Protein AF-A0AAD2FKZ4-F1 (afdb_monomer_lite)

Sequence (79 aa):
MPQFEDEPIIAAFKALDNAGSGKIDAEELKQLLTAMGEKYTDEEADKMIEDMGGGDSIDYAKMVKKLNAEANKDPFEGL

Radius of gyration: 13.17 Å; chains: 1; bounding box: 26×30×34 Å

Foldseek 3Di:
DPPPPLVVVVVVVVVQPPVVPLKDFLVVQLVSQCVVPPPDDSVRSVVLCVVQPHDGMGRVVVSSVVVVVVVPVPVPPPD

InterPro domains:
  IPR002048 EF-hand domain [PF13499] (9-52)
  IPR002048 EF-hand domain [PS50222] (4-39)
  IPR002048 EF-hand domain [cd00051] (9-52)
  IPR011992 EF-hand domain pair [SSF47473] (5-66)
  IPR050230 Calmodulin/Myosin light chain/Troponin C-like [PTHR23048] (6-69)

Secondary structure (DSSP, 8-state):
---TTSHHHHHHHHHH-TT--SEEEHHHHHHHHHHT-SS--HHHHHHHHHHHTSSSEEEHHHHHHHHHHHHT--TTTT-

Structure (mmCIF, N/CA/C/O backbone):
data_AF-A0AAD2FKZ4-F1
#
_entry.id   AF-A0AAD2FKZ4-F1
#
loop_
_atom_site.group_PDB
_atom_site.id
_atom_site.type_symbol
_atom_site.label_atom_id
_atom_site.label_alt_id
_atom_site.label_comp_id
_atom_site.label_asym_id
_atom_site.label_entity_id
_atom_site.label_seq_id
_atom_site.pdbx_PDB_ins_code
_atom_site.Cartn_x
_atom_site.Cartn_y
_atom_site.Cartn_z
_atom_site.occupancy
_atom_site.B_iso_or_equiv
_atom_site.auth_seq_id
_atom_site.auth_comp_id
_atom_site.auth_asym_id
_atom_site.auth_atom_id
_atom_site.pdbx_PDB_model_num
ATOM 1 N N . MET A 1 1 ? -15.808 -22.199 -3.084 1.00 35.47 1 MET A N 1
ATOM 2 C CA . MET A 1 1 ? -15.730 -21.415 -4.338 1.00 35.47 1 MET A CA 1
ATOM 3 C C . MET A 1 1 ? -14.267 -21.129 -4.617 1.00 35.47 1 MET A C 1
ATOM 5 O O . MET A 1 1 ? -13.555 -20.877 -3.653 1.00 35.47 1 MET A O 1
ATOM 9 N N . PRO A 1 2 ? -13.788 -21.217 -5.863 1.00 40.38 2 PRO A N 1
ATOM 10 C CA . PRO A 1 2 ? -12.429 -20.794 -6.165 1.00 40.38 2 PRO A CA 1
ATOM 11 C C . PRO A 1 2 ? -12.353 -19.262 -6.053 1.00 40.38 2 PRO A C 1
ATOM 13 O O . PRO A 1 2 ? -13.256 -18.575 -6.525 1.00 40.38 2 PRO A O 1
ATOM 16 N N . GLN A 1 3 ? -11.323 -18.755 -5.367 1.00 46.94 3 GLN A N 1
ATOM 17 C CA . GLN A 1 3 ? -11.140 -17.351 -4.962 1.00 46.94 3 GLN A CA 1
ATOM 18 C C . GLN A 1 3 ? -10.793 -16.417 -6.148 1.00 46.94 3 GLN A C 1
ATOM 20 O O . GLN A 1 3 ? -9.767 -15.748 -6.151 1.00 46.94 3 GLN A O 1
ATOM 25 N N . PHE A 1 4 ? -11.629 -16.387 -7.189 1.00 45.81 4 PHE A N 1
ATOM 26 C CA . PHE A 1 4 ? -11.416 -15.619 -8.428 1.00 45.81 4 PHE A CA 1
ATOM 27 C C . PHE A 1 4 ? -11.717 -14.110 -8.314 1.00 45.81 4 PHE A C 1
ATOM 29 O O . PHE A 1 4 ? -11.907 -13.451 -9.332 1.00 45.81 4 PHE A O 1
ATOM 36 N N . GLU A 1 5 ? -11.768 -13.530 -7.113 1.00 53.97 5 GLU A N 1
ATOM 37 C CA . GLU A 1 5 ? -12.034 -12.086 -6.972 1.00 53.97 5 GLU A CA 1
ATOM 38 C C . GLU A 1 5 ? -10.768 -11.209 -6.974 1.00 53.97 5 GLU A C 1
ATOM 40 O O . GLU A 1 5 ? -10.885 -9.992 -7.108 1.00 53.97 5 GLU A O 1
ATOM 45 N N . ASP A 1 6 ? -9.565 -11.795 -6.924 1.00 55.75 6 ASP A N 1
ATOM 46 C CA . ASP A 1 6 ? -8.300 -11.034 -6.870 1.00 55.75 6 ASP A CA 1
ATOM 47 C C . ASP A 1 6 ? -7.625 -10.822 -8.241 1.00 55.75 6 ASP A C 1
ATOM 49 O O . ASP A 1 6 ? -6.741 -9.972 -8.389 1.00 55.75 6 ASP A O 1
ATOM 53 N N . GLU A 1 7 ? -8.039 -11.568 -9.272 1.00 60.03 7 GLU A N 1
ATOM 54 C CA . GLU A 1 7 ? -7.527 -11.410 -10.640 1.00 60.03 7 GLU A CA 1
ATOM 55 C C . GLU A 1 7 ? -7.753 -10.015 -11.256 1.00 60.03 7 GLU A C 1
ATOM 57 O O . GLU A 1 7 ? -6.808 -9.519 -11.879 1.00 60.03 7 GLU A O 1
ATOM 62 N N . PRO A 1 8 ? -8.910 -9.332 -11.099 1.00 66.12 8 PRO A N 1
ATOM 63 C CA . PRO A 1 8 ? -9.100 -8.015 -11.709 1.00 66.12 8 PRO A CA 1
ATOM 64 C C . PRO A 1 8 ? -8.203 -6.950 -11.074 1.00 66.12 8 PRO A C 1
ATOM 66 O O . PRO A 1 8 ? -7.682 -6.095 -11.784 1.00 66.12 8 PRO A O 1
ATOM 69 N N . ILE A 1 9 ? -7.963 -7.044 -9.763 1.00 69.38 9 ILE A N 1
ATOM 70 C CA . ILE A 1 9 ? -7.085 -6.138 -9.019 1.00 69.38 9 ILE A CA 1
ATOM 71 C C . ILE A 1 9 ? -5.656 -6.250 -9.563 1.00 69.38 9 ILE A C 1
ATOM 73 O O . ILE A 1 9 ? -5.052 -5.263 -9.981 1.00 69.38 9 ILE A O 1
ATOM 77 N N . ILE A 1 10 ? -5.127 -7.475 -9.636 1.00 73.44 10 ILE A N 1
ATOM 78 C CA . ILE A 1 10 ? -3.781 -7.727 -10.168 1.00 73.44 10 ILE A CA 1
ATOM 79 C C . ILE A 1 10 ? -3.684 -7.332 -11.645 1.00 73.44 10 ILE A C 1
ATOM 81 O O . ILE A 1 10 ? -2.658 -6.799 -12.068 1.00 73.44 10 ILE A O 1
ATOM 85 N N . ALA A 1 11 ? -4.717 -7.604 -12.443 1.00 77.19 11 ALA A N 1
ATOM 86 C CA . ALA A 1 11 ? -4.737 -7.243 -13.856 1.00 77.19 11 ALA A CA 1
ATOM 87 C C . ALA A 1 11 ? -4.724 -5.720 -14.054 1.00 77.19 11 ALA A C 1
ATOM 89 O O . ALA A 1 11 ? -3.979 -5.236 -14.905 1.00 77.19 11 ALA A O 1
ATOM 90 N N . ALA A 1 12 ? -5.476 -4.973 -13.242 1.00 78.12 12 ALA A N 1
ATOM 91 C CA . ALA A 1 12 ? -5.473 -3.514 -13.257 1.00 78.12 12 ALA A CA 1
ATOM 92 C C . ALA A 1 12 ? -4.102 -2.950 -12.851 1.00 78.12 12 ALA A C 1
ATOM 94 O O . ALA A 1 12 ? -3.576 -2.077 -13.537 1.00 78.12 12 ALA A O 1
ATOM 95 N N . PHE A 1 13 ? -3.463 -3.516 -11.820 1.00 77.25 13 PHE A N 1
ATOM 96 C CA . PHE A 1 13 ? -2.101 -3.128 -11.437 1.00 77.25 13 PHE A CA 1
ATOM 97 C C . PHE A 1 13 ? -1.075 -3.407 -12.532 1.00 77.25 13 PHE A C 1
ATOM 99 O O . PHE A 1 13 ? -0.266 -2.543 -12.853 1.00 77.25 13 PHE A O 1
ATOM 106 N N . LYS A 1 14 ? -1.132 -4.586 -13.157 1.00 78.69 14 LYS A N 1
ATOM 107 C CA . LYS A 1 14 ? -0.244 -4.932 -14.277 1.00 78.69 14 LYS A CA 1
ATOM 108 C C . LYS A 1 14 ? -0.471 -4.060 -15.510 1.00 78.69 14 LYS A C 1
ATOM 110 O O . LYS A 1 14 ? 0.465 -3.861 -16.273 1.00 78.69 14 LYS A O 1
ATOM 115 N N . ALA A 1 15 ? -1.691 -3.569 -15.721 1.00 81.50 15 ALA A N 1
ATOM 116 C CA . ALA A 1 15 ? -1.992 -2.650 -16.815 1.00 81.50 15 ALA A CA 1
ATOM 117 C C . 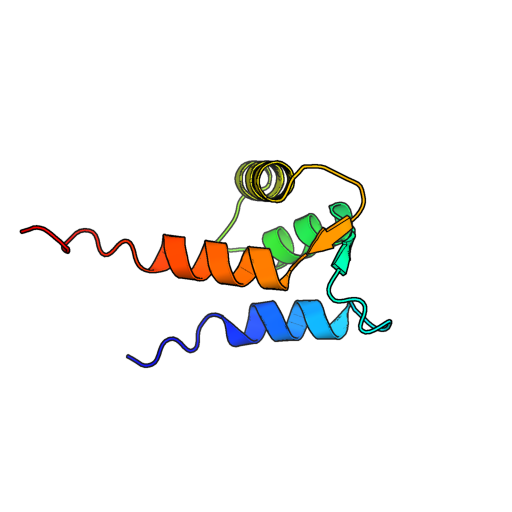ALA A 1 15 ? -1.391 -1.250 -16.594 1.00 81.50 15 ALA A C 1
ATOM 119 O O . ALA A 1 15 ? -1.148 -0.539 -17.566 1.00 81.50 15 ALA A O 1
ATOM 120 N N . LEU A 1 16 ? -1.145 -0.866 -15.338 1.00 76.50 16 LEU A N 1
ATOM 121 C CA . LEU A 1 16 ? -0.540 0.419 -14.976 1.00 76.50 16 LEU A CA 1
ATOM 122 C C . LEU A 1 16 ? 0.984 0.326 -14.833 1.00 76.50 16 LEU A C 1
ATOM 124 O O . LEU A 1 16 ? 1.699 1.227 -15.266 1.00 76.50 16 LEU A O 1
ATOM 128 N N . ASP A 1 17 ? 1.499 -0.806 -14.350 1.00 81.38 17 ASP A N 1
ATOM 129 C CA . ASP A 1 17 ? 2.933 -1.102 -14.258 1.00 81.38 17 ASP A CA 1
ATOM 130 C C . ASP A 1 17 ? 3.544 -1.465 -15.627 1.00 81.38 17 ASP A C 1
ATOM 132 O O . ASP A 1 17 ? 4.030 -2.574 -15.859 1.00 81.38 17 ASP A O 1
ATOM 136 N N . ASN A 1 18 ? 3.562 -0.501 -16.553 1.00 76.75 18 ASN A N 1
ATOM 137 C CA . ASN A 1 18 ? 4.192 -0.643 -17.874 1.00 76.75 18 ASN A CA 1
ATOM 138 C C . ASN A 1 18 ? 5.697 -0.944 -17.790 1.00 76.75 18 ASN A C 1
ATOM 140 O O . ASN A 1 18 ? 6.276 -1.510 -18.718 1.00 76.75 18 ASN A O 1
ATOM 144 N N . ALA A 1 19 ? 6.336 -0.550 -16.686 1.00 79.38 19 ALA A N 1
ATOM 145 C CA . ALA A 1 19 ? 7.748 -0.798 -16.434 1.00 79.38 19 ALA A CA 1
ATOM 146 C C . ALA A 1 19 ? 8.028 -2.227 -15.930 1.00 79.38 19 ALA A C 1
ATOM 148 O O . ALA A 1 19 ? 9.188 -2.642 -15.919 1.00 79.38 19 ALA A O 1
ATOM 149 N N . GLY A 1 20 ? 7.002 -2.977 -15.505 1.00 78.25 20 GLY A N 1
ATOM 150 C CA . GLY A 1 20 ? 7.157 -4.293 -14.878 1.00 78.25 20 GLY A CA 1
ATOM 151 C C . GLY A 1 20 ? 7.962 -4.242 -13.577 1.00 78.25 20 GLY A C 1
ATOM 152 O O . GLY A 1 20 ? 8.662 -5.195 -13.234 1.00 78.25 20 GLY A O 1
ATOM 153 N N . SER A 1 21 ? 7.917 -3.105 -12.886 1.00 82.31 21 SER A N 1
ATOM 154 C CA . SER A 1 21 ? 8.681 -2.830 -11.673 1.00 82.31 21 SER A CA 1
ATOM 155 C C . SER A 1 21 ? 8.128 -3.551 -10.440 1.00 82.31 21 SER A C 1
ATOM 157 O O . SER A 1 21 ? 8.835 -3.691 -9.440 1.00 82.31 21 SER A O 1
ATOM 159 N N . GLY A 1 22 ? 6.874 -4.010 -10.500 1.00 82.88 22 GLY A N 1
ATOM 160 C CA . GLY A 1 22 ? 6.154 -4.566 -9.357 1.00 82.88 22 GLY A CA 1
ATOM 161 C C . GLY A 1 22 ? 5.647 -3.503 -8.381 1.00 82.88 22 GLY A C 1
ATOM 162 O O . GLY A 1 22 ? 5.168 -3.850 -7.301 1.00 82.88 22 GLY A O 1
ATOM 163 N N . LYS A 1 23 ? 5.766 -2.217 -8.733 1.00 85.38 23 LYS A N 1
ATOM 164 C CA . LYS A 1 23 ? 5.378 -1.082 -7.898 1.00 85.38 23 LYS A CA 1
ATOM 165 C C . LYS A 1 23 ? 4.575 -0.072 -8.705 1.00 85.38 23 LYS A C 1
ATOM 167 O O . LYS A 1 23 ? 4.786 0.065 -9.904 1.00 85.38 23 LYS A O 1
ATOM 172 N N . ILE A 1 24 ? 3.679 0.627 -8.029 1.00 84.06 24 ILE A N 1
ATOM 173 C CA . ILE A 1 24 ? 2.922 1.752 -8.587 1.00 84.06 24 ILE A CA 1
ATOM 174 C C . ILE A 1 24 ? 2.940 2.912 -7.602 1.00 84.06 24 ILE A C 1
ATOM 176 O O . ILE A 1 24 ? 3.251 2.702 -6.425 1.00 84.06 24 ILE A O 1
ATOM 180 N N . ASP A 1 25 ? 2.600 4.112 -8.051 1.00 85.31 25 ASP A N 1
ATOM 181 C CA . ASP A 1 25 ? 2.576 5.254 -7.149 1.00 85.31 25 ASP A CA 1
ATOM 182 C C . ASP A 1 25 ? 1.395 5.165 -6.170 1.00 85.31 25 ASP A C 1
ATOM 184 O O . ASP A 1 25 ? 0.326 4.633 -6.484 1.00 85.31 25 ASP A O 1
ATOM 188 N N . ALA A 1 26 ? 1.577 5.674 -4.950 1.00 82.88 26 ALA A N 1
ATOM 189 C CA . ALA A 1 26 ? 0.534 5.643 -3.919 1.00 82.88 26 ALA A CA 1
ATOM 190 C C . ALA A 1 26 ? -0.753 6.363 -4.363 1.00 82.88 26 ALA A C 1
ATOM 192 O O . ALA A 1 26 ? -1.859 5.943 -4.023 1.00 82.88 26 ALA A O 1
ATOM 193 N N . GLU A 1 27 ? -0.616 7.420 -5.164 1.00 82.38 27 GLU A N 1
ATOM 194 C CA . GLU A 1 27 ? -1.745 8.171 -5.713 1.00 82.38 27 GLU A CA 1
ATOM 195 C C . GLU A 1 27 ? -2.518 7.355 -6.765 1.00 82.38 27 GLU A C 1
ATOM 197 O O . GLU A 1 27 ? -3.748 7.291 -6.718 1.00 82.38 27 GLU A O 1
ATOM 202 N N . GLU A 1 28 ? -1.811 6.645 -7.652 1.00 81.50 28 GLU A N 1
ATOM 203 C CA . GLU A 1 28 ? -2.415 5.721 -8.624 1.00 81.50 28 GLU A CA 1
ATOM 204 C C . GLU A 1 28 ? -3.100 4.544 -7.923 1.00 81.50 28 GLU A C 1
ATOM 206 O O . GLU A 1 28 ? -4.185 4.113 -8.322 1.00 81.50 28 GLU A O 1
ATOM 211 N N . LEU A 1 29 ? -2.501 4.051 -6.835 1.00 79.56 29 LEU A N 1
ATOM 212 C CA . LEU A 1 29 ? -3.090 3.001 -6.014 1.00 79.56 29 LEU A CA 1
ATOM 213 C C . LEU A 1 29 ? -4.416 3.460 -5.408 1.00 79.56 29 LEU A C 1
ATOM 215 O O . LEU A 1 29 ? -5.412 2.740 -5.486 1.00 79.56 29 LEU A O 1
ATOM 219 N N . LYS A 1 30 ? -4.444 4.663 -4.830 1.00 79.88 30 LYS A N 1
ATOM 220 C CA . LYS A 1 30 ? -5.665 5.246 -4.269 1.00 79.88 30 LYS A CA 1
ATOM 221 C C . LYS A 1 30 ? -6.749 5.378 -5.332 1.00 79.88 30 LYS A C 1
ATOM 223 O O . LYS A 1 30 ? -7.893 4.991 -5.094 1.00 79.88 30 LYS A O 1
ATOM 228 N N . GLN A 1 31 ? -6.389 5.863 -6.519 1.00 80.19 31 GLN A N 1
ATOM 229 C CA . GLN A 1 31 ? -7.317 5.978 -7.644 1.00 80.19 31 GLN A CA 1
ATOM 230 C C . GLN A 1 31 ? -7.857 4.620 -8.098 1.00 80.19 31 GLN A C 1
ATOM 232 O O . GLN A 1 31 ? -9.046 4.511 -8.361 1.00 80.19 31 GLN A O 1
ATOM 237 N N . LEU A 1 32 ? -7.037 3.569 -8.143 1.00 77.69 32 LEU A N 1
ATOM 238 C CA . LEU A 1 32 ? -7.496 2.213 -8.461 1.00 77.69 32 LEU A CA 1
ATOM 239 C C . LEU A 1 32 ? -8.444 1.645 -7.406 1.00 77.69 32 LEU A C 1
ATOM 241 O O . LEU A 1 32 ? -9.489 1.100 -7.755 1.00 77.69 32 LEU A O 1
ATOM 245 N N . LEU A 1 33 ? -8.083 1.761 -6.126 1.00 75.12 33 LEU A N 1
ATOM 246 C CA . LEU A 1 33 ? -8.881 1.237 -5.017 1.00 75.12 33 LEU A CA 1
ATOM 247 C C . LEU A 1 33 ? -10.253 1.918 -4.955 1.00 75.12 33 LEU A C 1
ATOM 249 O O . LEU A 1 33 ? -11.268 1.241 -4.799 1.00 75.12 33 LEU A O 1
ATOM 253 N N . THR A 1 34 ? -10.286 3.236 -5.161 1.00 73.44 34 THR A N 1
ATOM 254 C CA . THR A 1 34 ? -11.526 4.027 -5.207 1.00 73.44 34 THR A CA 1
ATOM 255 C C . THR A 1 34 ? -12.297 3.853 -6.519 1.00 73.44 34 THR A C 1
ATOM 257 O O . THR A 1 34 ? -13.523 3.820 -6.493 1.00 73.44 34 THR A O 1
ATOM 260 N N . ALA A 1 35 ? -11.630 3.660 -7.665 1.00 71.50 35 ALA A N 1
ATOM 261 C CA . ALA A 1 35 ? -12.283 3.362 -8.948 1.00 71.50 35 ALA A CA 1
ATOM 262 C C . ALA A 1 35 ? -12.912 1.963 -8.981 1.00 71.50 35 ALA A C 1
ATOM 264 O O . ALA A 1 35 ? -13.904 1.745 -9.676 1.00 71.50 35 ALA A O 1
ATOM 265 N N . MET A 1 36 ? -12.371 1.023 -8.202 1.00 65.25 36 MET A N 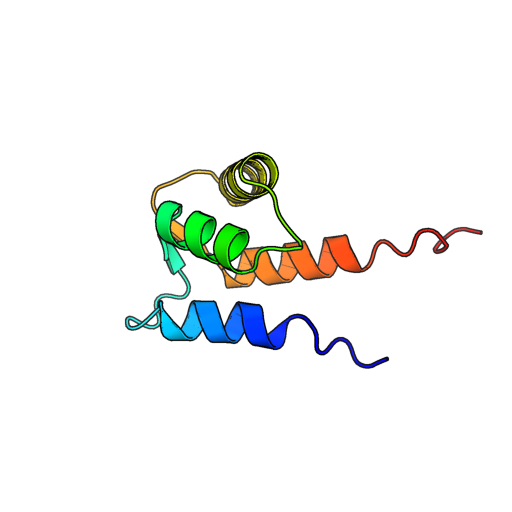1
ATOM 266 C CA . MET A 1 36 ? -13.006 -0.269 -7.938 1.00 65.25 36 MET A CA 1
ATOM 267 C C . MET A 1 36 ? -14.237 -0.163 -7.024 1.00 65.25 36 MET A C 1
ATOM 269 O O . MET A 1 36 ? -14.970 -1.140 -6.887 1.00 65.25 36 MET A O 1
ATOM 273 N N . GLY A 1 37 ? -14.500 1.026 -6.470 1.00 53.28 37 GLY A N 1
ATOM 274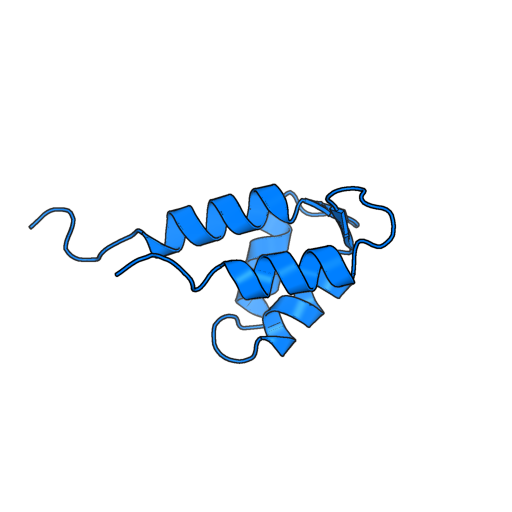 C CA . GLY A 1 37 ? -15.832 1.615 -6.298 1.00 53.28 37 GLY A CA 1
ATOM 275 C C . GLY A 1 37 ? -16.728 1.073 -5.188 1.00 53.28 37 GLY A C 1
ATOM 276 O O . GLY A 1 37 ? -17.514 1.838 -4.641 1.00 53.28 37 GLY A O 1
ATOM 277 N N . GLU A 1 38 ? -16.629 -0.205 -4.825 1.00 53.50 38 GLU A N 1
ATOM 278 C CA . GLU A 1 38 ? -17.552 -0.821 -3.856 1.00 53.50 38 GLU A CA 1
ATOM 279 C C . GLU A 1 38 ? -16.874 -1.446 -2.633 1.00 53.50 38 GLU A C 1
ATOM 281 O O . GLU A 1 38 ? -17.554 -1.697 -1.641 1.00 53.50 38 GLU A O 1
ATOM 286 N N . LYS A 1 39 ? -15.554 -1.687 -2.661 1.00 57.66 39 LYS A N 1
ATOM 287 C CA . LYS A 1 39 ? -14.854 -2.367 -1.553 1.00 57.66 39 LYS A CA 1
ATOM 288 C C . LYS A 1 39 ? -14.046 -1.454 -0.631 1.00 57.66 39 LYS A C 1
ATOM 290 O O . LYS A 1 39 ? -13.844 -1.855 0.509 1.00 57.66 39 LYS A O 1
ATOM 295 N N . TYR A 1 40 ? -13.593 -0.281 -1.087 1.00 68.69 40 TYR A N 1
ATOM 296 C CA . TYR A 1 40 ? -12.684 0.566 -0.306 1.00 68.69 40 TYR A CA 1
ATOM 297 C C . TYR A 1 40 ? -13.025 2.051 -0.411 1.00 68.69 40 TYR A C 1
ATOM 299 O O . TYR A 1 40 ? -13.141 2.607 -1.503 1.00 68.69 40 TYR A O 1
ATOM 307 N N . THR A 1 41 ? -13.166 2.687 0.746 1.00 76.56 41 THR A N 1
ATOM 308 C CA . THR A 1 41 ? -13.296 4.139 0.908 1.00 76.56 41 THR A CA 1
ATOM 309 C C . THR A 1 41 ? -11.937 4.838 0.815 1.00 76.56 41 THR A C 1
ATOM 311 O O . THR A 1 41 ? -10.892 4.200 0.951 1.00 76.56 41 THR A O 1
ATOM 314 N N . ASP A 1 42 ? -11.931 6.163 0.621 1.00 78.69 42 ASP A N 1
ATOM 315 C CA . ASP A 1 42 ? -10.697 6.966 0.635 1.00 78.69 42 ASP A CA 1
ATOM 316 C C . ASP A 1 42 ? -9.864 6.740 1.907 1.00 78.69 42 ASP A C 1
ATOM 318 O O . ASP A 1 42 ? -8.645 6.609 1.826 1.00 78.69 42 ASP A O 1
ATOM 322 N N . GLU A 1 43 ? -10.522 6.633 3.066 1.00 80.62 43 GLU A N 1
ATOM 323 C CA . GLU A 1 43 ? -9.871 6.398 4.361 1.00 80.62 43 GLU A CA 1
ATOM 324 C C . GLU A 1 43 ? -9.237 5.000 4.445 1.00 80.62 43 GLU A C 1
ATOM 326 O O . GLU A 1 43 ? -8.138 4.838 4.976 1.00 80.62 43 GLU A O 1
ATOM 331 N N . GLU A 1 44 ? -9.902 3.975 3.904 1.00 78.25 44 GLU A N 1
ATOM 332 C CA . GLU A 1 44 ? -9.359 2.613 3.849 1.00 78.25 44 GLU A CA 1
ATOM 333 C C . GLU A 1 44 ? -8.197 2.503 2.862 1.00 78.25 44 GLU A C 1
ATOM 335 O O . GLU A 1 44 ? -7.223 1.802 3.140 1.00 78.25 44 GLU A O 1
ATOM 340 N N . ALA A 1 45 ? -8.270 3.219 1.738 1.00 79.12 45 ALA A N 1
ATOM 341 C CA . ALA A 1 45 ? -7.179 3.305 0.777 1.00 79.12 45 ALA A CA 1
ATOM 342 C C . ALA A 1 45 ? -5.954 4.006 1.385 1.00 79.12 45 ALA A C 1
ATOM 344 O O . ALA A 1 45 ? -4.845 3.480 1.283 1.00 79.12 45 ALA A O 1
ATOM 345 N N . ASP A 1 46 ? -6.146 5.132 2.081 1.00 81.62 46 ASP A N 1
ATOM 346 C CA . ASP A 1 46 ? -5.065 5.832 2.790 1.00 81.62 46 ASP A CA 1
ATOM 347 C C . ASP A 1 46 ? -4.426 4.928 3.849 1.00 81.62 46 ASP A C 1
ATOM 349 O O . ASP A 1 46 ? -3.202 4.792 3.910 1.00 81.62 46 ASP A O 1
ATOM 353 N N . LYS A 1 47 ? -5.250 4.218 4.627 1.00 81.94 47 LYS A N 1
ATOM 354 C CA . LYS A 1 47 ? -4.757 3.264 5.621 1.00 81.94 47 LYS A CA 1
ATOM 355 C C . LYS A 1 47 ? -3.977 2.115 4.984 1.00 81.94 47 LYS A C 1
ATOM 357 O O . LYS A 1 47 ? -2.955 1.710 5.530 1.00 81.94 47 LYS A O 1
ATOM 362 N N . MET A 1 48 ? -4.416 1.593 3.837 1.00 78.19 48 MET A N 1
ATOM 363 C CA . MET A 1 48 ? -3.668 0.566 3.102 1.00 78.19 48 MET A CA 1
ATOM 364 C C . MET A 1 48 ? -2.316 1.071 2.610 1.00 78.19 48 MET A C 1
ATOM 366 O O . MET A 1 48 ? -1.331 0.336 2.685 1.00 78.19 48 MET A O 1
ATOM 370 N N . ILE A 1 49 ? -2.259 2.306 2.117 1.00 81.06 49 ILE A N 1
ATOM 371 C CA . ILE A 1 49 ? -1.022 2.943 1.656 1.00 81.06 49 ILE A CA 1
ATOM 372 C C . ILE A 1 49 ? -0.038 3.097 2.822 1.00 81.06 49 ILE A C 1
ATOM 374 O O . ILE A 1 49 ? 1.128 2.706 2.699 1.00 81.06 49 ILE A O 1
ATOM 378 N N . GLU A 1 50 ? -0.505 3.586 3.975 1.00 83.88 50 GLU A N 1
ATOM 379 C CA . GLU A 1 50 ? 0.307 3.650 5.197 1.00 83.88 50 GLU A CA 1
ATOM 380 C C . GLU A 1 50 ? 0.783 2.257 5.631 1.00 83.88 50 GLU A C 1
ATOM 382 O O . GLU A 1 50 ? 1.967 2.050 5.904 1.00 83.88 50 GLU A O 1
ATOM 387 N N . ASP A 1 51 ? -0.108 1.266 5.607 1.00 80.31 51 ASP A N 1
ATOM 388 C CA . ASP A 1 51 ? 0.180 -0.118 5.988 1.00 80.31 51 ASP A CA 1
ATOM 389 C C . ASP A 1 51 ? 1.195 -0.818 5.072 1.00 80.31 51 ASP A C 1
ATOM 391 O O . ASP A 1 51 ? 1.874 -1.766 5.489 1.00 80.31 51 ASP A O 1
ATOM 395 N N . MET A 1 52 ? 1.297 -0.393 3.812 1.00 77.88 52 MET A N 1
ATOM 396 C CA . MET A 1 52 ? 2.313 -0.892 2.882 1.00 77.88 52 MET A CA 1
ATOM 397 C C . MET A 1 52 ? 3.700 -0.299 3.148 1.00 77.88 52 MET A C 1
ATOM 399 O O . MET A 1 52 ? 4.694 -0.847 2.659 1.00 77.88 52 MET A O 1
ATOM 403 N N . GLY A 1 53 ? 3.777 0.725 3.996 1.00 73.56 53 GLY A N 1
ATOM 404 C CA . GLY A 1 53 ? 5.008 1.343 4.470 1.00 73.56 53 GLY A CA 1
ATOM 405 C C . GLY A 1 53 ? 4.999 2.864 4.389 1.00 73.56 53 GLY A C 1
ATOM 406 O O . GLY A 1 53 ? 5.911 3.459 4.953 1.00 73.56 53 GLY A O 1
ATOM 407 N N . GLY A 1 54 ? 4.000 3.466 3.728 1.00 68.38 54 GLY A N 1
ATOM 408 C CA . GLY A 1 54 ? 3.945 4.900 3.449 1.00 68.38 54 GLY A CA 1
ATOM 409 C C . GLY A 1 54 ? 5.096 5.362 2.546 1.00 68.38 54 GLY A C 1
ATOM 410 O O . GLY A 1 54 ? 6.273 5.178 2.850 1.00 68.38 54 GLY A O 1
ATOM 411 N N . GLY A 1 55 ? 4.783 5.973 1.408 1.00 74.56 55 GLY A N 1
ATOM 412 C CA . GLY A 1 55 ? 5.803 6.497 0.500 1.00 74.56 55 GLY A CA 1
ATOM 413 C C . GLY A 1 55 ? 5.269 6.736 -0.901 1.00 74.56 55 GLY A C 1
ATOM 414 O O . GLY A 1 55 ? 4.099 6.484 -1.167 1.00 74.56 55 GLY A O 1
ATOM 415 N N . ASP A 1 56 ? 6.142 7.202 -1.793 1.00 78.06 56 ASP A N 1
ATOM 416 C CA . ASP A 1 56 ? 5.764 7.529 -3.169 1.00 78.06 56 ASP A CA 1
ATOM 417 C C . ASP A 1 56 ? 5.348 6.291 -3.974 1.00 78.06 56 ASP A C 1
ATOM 419 O O . ASP A 1 56 ? 4.424 6.382 -4.770 1.00 78.06 56 ASP A O 1
ATOM 423 N N . SER A 1 57 ? 5.954 5.120 -3.714 1.00 81.00 57 SER A N 1
ATOM 424 C CA . SER A 1 57 ? 5.682 3.879 -4.457 1.00 81.00 57 SER A CA 1
ATOM 425 C C . SER A 1 57 ? 5.315 2.695 -3.559 1.00 81.00 57 SER A C 1
ATOM 427 O O . SER A 1 57 ? 5.945 2.442 -2.528 1.00 81.00 57 SER A O 1
ATOM 429 N N . ILE A 1 58 ? 4.314 1.929 -3.989 1.00 84.38 58 ILE A N 1
ATOM 430 C CA . ILE A 1 58 ? 3.704 0.818 -3.262 1.00 84.38 58 ILE A CA 1
ATOM 431 C C . ILE A 1 58 ? 3.871 -0.484 -4.045 1.00 84.38 58 ILE A C 1
ATOM 433 O O . ILE A 1 58 ? 3.615 -0.549 -5.246 1.00 84.38 58 ILE A O 1
ATOM 437 N N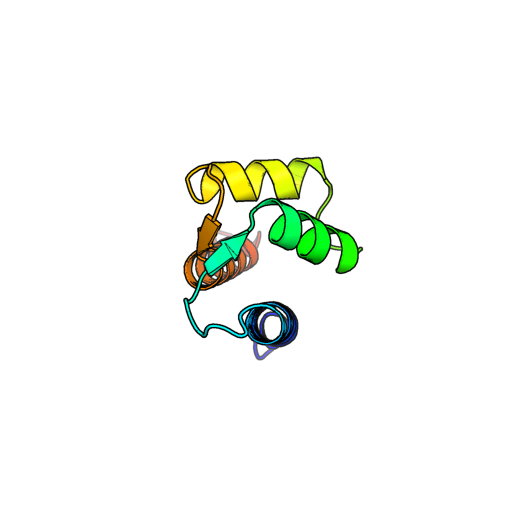 . ASP A 1 59 ? 4.278 -1.544 -3.345 1.00 85.75 59 ASP A N 1
ATOM 438 C CA . ASP A 1 59 ? 4.349 -2.899 -3.897 1.00 85.75 59 ASP A CA 1
ATOM 439 C C . ASP A 1 59 ? 2.953 -3.541 -3.893 1.00 85.75 59 ASP A C 1
ATOM 441 O O . ASP A 1 59 ? 2.440 -3.988 -2.858 1.00 85.75 59 ASP A O 1
ATOM 445 N N . TYR A 1 60 ? 2.330 -3.589 -5.070 1.00 77.44 60 TYR A N 1
ATOM 446 C CA . TYR A 1 60 ? 0.978 -4.123 -5.223 1.00 77.44 60 TYR A CA 1
ATOM 447 C C . TYR A 1 60 ? 0.914 -5.639 -4.995 1.00 77.44 60 TYR A C 1
ATOM 449 O O . TYR A 1 60 ? -0.125 -6.156 -4.587 1.00 77.44 60 TYR A O 1
ATOM 457 N N . ALA A 1 61 ? 2.010 -6.379 -5.196 1.00 79.50 61 ALA A N 1
ATOM 458 C CA . ALA A 1 61 ? 2.035 -7.819 -4.943 1.00 79.50 61 ALA A CA 1
ATOM 459 C C . ALA A 1 61 ? 1.960 -8.113 -3.439 1.00 79.50 61 ALA A C 1
ATOM 461 O O . ALA A 1 61 ? 1.272 -9.047 -3.010 1.00 79.50 61 ALA A O 1
ATOM 462 N N . LYS A 1 62 ? 2.633 -7.297 -2.622 1.00 79.38 62 LYS A N 1
ATOM 463 C CA . LYS A 1 62 ? 2.499 -7.336 -1.162 1.00 79.38 62 LYS A CA 1
ATOM 464 C C . LYS A 1 62 ? 1.092 -6.929 -0.723 1.00 79.38 62 LYS A C 1
ATOM 466 O O . LYS A 1 62 ? 0.541 -7.570 0.173 1.00 79.38 62 LYS A O 1
ATOM 471 N N . MET A 1 63 ? 0.500 -5.932 -1.377 1.00 76.69 63 MET A N 1
ATOM 472 C CA . MET A 1 63 ? -0.862 -5.497 -1.074 1.00 76.69 63 MET A CA 1
ATOM 473 C C . MET A 1 63 ? -1.888 -6.595 -1.334 1.00 76.69 63 MET A C 1
ATOM 475 O O . MET A 1 63 ? -2.648 -6.932 -0.435 1.00 76.69 63 MET A O 1
ATOM 479 N N . VAL A 1 64 ? -1.866 -7.216 -2.514 1.00 76.19 64 VAL A N 1
ATOM 480 C CA . VAL A 1 64 ? -2.804 -8.294 -2.861 1.00 76.19 64 VAL A CA 1
ATOM 481 C C . VAL A 1 64 ? -2.676 -9.472 -1.898 1.00 76.19 64 VAL A C 1
ATOM 483 O O . VAL A 1 64 ? -3.682 -10.016 -1.454 1.00 76.19 64 VAL A O 1
ATOM 486 N N . LYS A 1 65 ? -1.452 -9.827 -1.484 1.00 77.62 65 LYS A N 1
ATOM 487 C CA . LYS A 1 65 ? -1.253 -10.836 -0.430 1.00 77.62 65 LYS A CA 1
ATOM 488 C C . LYS A 1 65 ? -1.924 -10.447 0.886 1.00 77.62 65 LYS A C 1
ATOM 490 O O . LYS A 1 65 ? -2.464 -11.319 1.559 1.00 77.62 65 LYS A O 1
ATOM 495 N N . LYS A 1 66 ? -1.870 -9.168 1.264 1.00 74.38 66 LYS A N 1
ATOM 496 C CA . LYS A 1 66 ? -2.485 -8.671 2.498 1.00 74.38 66 LYS A CA 1
ATOM 497 C C . LYS A 1 66 ? -4.010 -8.639 2.390 1.00 74.38 66 LYS A C 1
ATOM 499 O O . LYS A 1 66 ? -4.672 -9.139 3.290 1.00 74.38 66 LYS A O 1
ATOM 504 N N . LEU A 1 67 ? -4.544 -8.165 1.266 1.00 72.38 67 LEU A N 1
ATOM 505 C CA . LEU A 1 67 ? -5.978 -8.182 0.976 1.00 72.38 67 LEU A CA 1
ATOM 506 C C . LEU A 1 67 ? -6.546 -9.599 1.012 1.00 72.38 67 LEU A C 1
ATOM 508 O O . LEU A 1 67 ? -7.557 -9.839 1.662 1.00 72.38 67 LEU A O 1
ATOM 512 N N . ASN A 1 68 ? -5.854 -10.557 0.398 1.00 70.38 68 ASN A N 1
ATOM 513 C CA . ASN A 1 68 ? -6.260 -11.959 0.409 1.00 70.38 68 ASN A CA 1
ATOM 514 C C . ASN A 1 68 ? -6.155 -12.568 1.829 1.00 70.38 68 ASN A C 1
ATOM 516 O O . ASN A 1 68 ? -7.017 -13.336 2.257 1.00 70.38 68 ASN A O 1
ATOM 520 N N . ALA A 1 69 ? -5.156 -12.160 2.620 1.00 70.62 69 ALA A N 1
ATOM 521 C CA . ALA A 1 69 ? -5.045 -12.561 4.024 1.00 70.62 69 ALA A CA 1
ATOM 522 C C . ALA A 1 69 ? -6.146 -11.959 4.922 1.00 70.62 69 ALA A C 1
ATOM 524 O O . ALA A 1 69 ? -6.553 -12.596 5.892 1.00 70.62 69 ALA A O 1
ATOM 525 N N . GLU A 1 70 ? -6.635 -10.752 4.630 1.00 63.91 70 GLU A N 1
ATOM 526 C CA . GLU A 1 70 ? -7.730 -10.121 5.379 1.00 63.91 70 GLU A CA 1
ATOM 527 C C 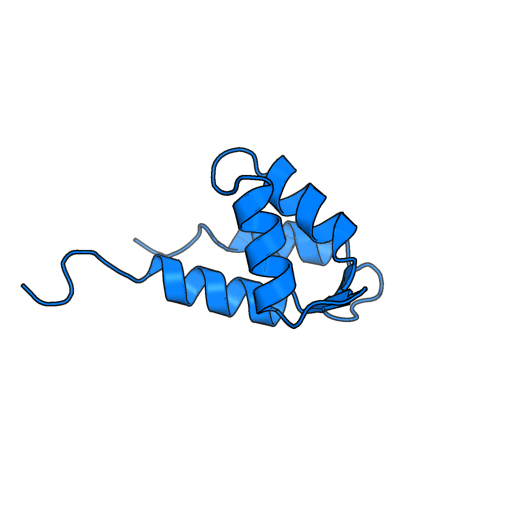. GLU A 1 70 ? -9.114 -10.606 4.933 1.00 63.91 70 GLU A C 1
ATOM 529 O O . GLU A 1 70 ? -9.979 -10.797 5.786 1.00 63.91 70 GLU A O 1
ATOM 534 N N . ALA A 1 71 ? -9.302 -10.898 3.643 1.00 62.00 71 ALA A N 1
ATOM 535 C CA . ALA A 1 71 ? -10.538 -11.455 3.091 1.00 62.00 71 ALA A CA 1
ATOM 536 C C . ALA A 1 71 ? -10.831 -12.887 3.577 1.00 62.00 71 ALA A C 1
ATOM 538 O O . ALA A 1 71 ? -11.991 -13.283 3.639 1.00 62.00 71 ALA A O 1
ATOM 539 N N . ASN A 1 72 ? -9.803 -13.649 3.973 1.00 54.94 72 ASN A N 1
ATOM 540 C CA . ASN A 1 72 ? -9.955 -14.988 4.556 1.00 54.94 72 ASN A CA 1
ATOM 541 C C . ASN A 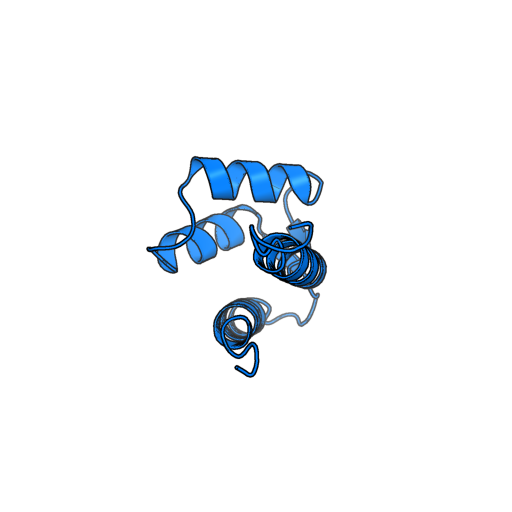1 72 ? -10.225 -14.987 6.075 1.00 54.94 72 ASN A C 1
ATOM 543 O O . ASN A 1 72 ? -10.206 -16.053 6.686 1.00 54.94 72 ASN A O 1
ATOM 547 N N . LYS A 1 73 ? -10.512 -13.838 6.712 1.00 51.31 73 LYS A N 1
ATOM 548 C CA . LYS A 1 73 ? -11.119 -13.850 8.055 1.00 51.31 73 LYS A CA 1
ATOM 549 C C . LYS A 1 73 ? -12.590 -14.242 7.939 1.00 51.31 73 LYS A C 1
ATOM 551 O O . LYS A 1 73 ? -13.482 -13.401 8.017 1.00 51.31 73 LYS A O 1
ATOM 556 N N . ASP A 1 74 ? -12.826 -15.531 7.735 1.00 50.84 74 ASP A N 1
ATOM 557 C CA . ASP A 1 74 ? -14.150 -16.116 7.861 1.00 50.84 74 ASP A CA 1
ATOM 558 C C . ASP A 1 74 ? -14.625 -15.895 9.313 1.00 50.84 74 ASP A C 1
ATOM 560 O O . ASP A 1 74 ? -13.945 -16.329 10.249 1.00 50.84 74 ASP A O 1
ATOM 564 N N . PRO A 1 75 ? -15.751 -15.195 9.556 1.00 54.09 75 PRO A N 1
ATOM 565 C CA . PRO A 1 75 ? -16.237 -14.924 10.910 1.00 54.09 75 PRO A CA 1
ATOM 566 C C . PRO A 1 75 ? -16.633 -16.196 11.685 1.00 54.09 75 PRO A C 1
ATOM 568 O O . PRO A 1 75 ? -17.005 -16.098 12.855 1.00 54.09 75 PRO A O 1
ATOM 571 N N . PHE A 1 76 ? -16.544 -17.375 11.057 1.00 53.78 76 PHE A N 1
ATOM 572 C CA . PHE A 1 76 ? -16.818 -18.681 11.653 1.00 53.78 76 PHE A CA 1
ATOM 573 C C . PHE A 1 76 ? -15.580 -19.575 11.860 1.00 53.78 76 PHE A C 1
ATOM 575 O O . PHE A 1 76 ? -15.739 -20.680 12.379 1.00 53.78 76 PHE A O 1
ATOM 582 N N . GLU A 1 77 ? -14.352 -19.138 11.542 1.00 48.78 77 GLU A N 1
ATOM 583 C CA . GLU A 1 77 ? -13.143 -19.879 11.952 1.00 48.78 77 GLU A CA 1
ATOM 584 C C . GLU A 1 77 ? -12.911 -19.732 13.466 1.00 48.78 77 GLU A C 1
ATOM 586 O O . GLU A 1 77 ? -12.188 -18.857 13.942 1.00 48.78 77 GLU A O 1
ATOM 591 N N . GLY A 1 78 ? -13.565 -20.590 14.248 1.00 55.59 78 GLY A N 1
ATOM 592 C CA . GLY A 1 78 ? -13.423 -20.636 15.705 1.00 55.59 78 GLY A CA 1
ATOM 593 C C . GLY A 1 78 ? -14.701 -20.949 16.485 1.00 55.59 78 GLY A C 1
ATOM 594 O O . GLY A 1 78 ? -14.652 -20.916 17.715 1.00 55.59 78 GLY A O 1
ATOM 595 N N . LEU A 1 79 ? -15.817 -21.240 15.807 1.00 45.03 79 LEU A N 1
ATOM 596 C CA . LEU A 1 79 ? -17.049 -21.756 16.419 1.00 45.03 79 LEU A CA 1
ATOM 597 C C . LEU A 1 79 ? -17.151 -23.282 16.315 1.00 45.03 79 LEU A C 1
ATOM 599 O O . LEU A 1 79 ? -16.777 -23.835 15.257 1.00 45.03 79 LEU A O 1
#

pLDDT: mean 71.31, std 12.36, range [35.47, 85.75]

Organism: NCBI:txid2856